Protein 8HTS (pdb70)

Sequence (150 aa):
YDNREIVMKYIHYKLSQRGYEWDAGDDVEENESEVVHLTLRQAGDDFSRRYRRDFAEMSSQLHLTPFTARGRFATVVEELFRDGVNWGRIVAFFEFGGVMCVESVNREMSPLVDNIALWMTEYLNRRHLHTWIQDNGGWDAFVELYGPSMMR

Foldseek 3Di:
DQLLLLLLCLLQVLQVVVVDHDVVSVVSVVPVVCLLSVLLNVLLVVLCVVCVVVLVVVLVVLPDDPVCNVVSLVVVLCVLQVVHDDVNSVSVNSNVLNSSCNSCVVVVNNVCNVVSSVVSSVCCVPGPVVVQVVCPHSVVVCVVRNDDDD

Secondary structure (DSSP, 8-state):
--HHHHHHHHHHHHHHTTT---HHHHHHHT--HHHHHHHHHHHHHHHHHHTHHHHHHHHHH----TTTHHHHHHHHHHHHTTT---HHHHHHHHHHHHHHHHHHHHTT-TTHHHHHHHHHHHHIIIIIHHHHHHTTHHHHHHHHHSSS--

Structure (mmCIF, N/CA/C/O backbone):
data_8HTS
#
_entry.id   8HTS
#
_cell.length_a   46.304
_cell.length_b   55.151
_cell.length_c   61.488
_cell.angle_alpha   90.00
_cell.angle_beta   90.00
_cell.angle_gamma   90.00
#
_symmetry.space_group_name_H-M   'P 21 21 21'
#
loop_
_entity.id
_entity.type
_entity.pdbx_description
1 polymer 'Apoptosis regulator Bcl-2'
2 non-polymer 4-[2-[(2~{S})-2-(2-cyclopropylphenyl)pyrrolidin-1-yl]-7-azaspiro[3.5]nonan-7-yl]-~{N}-[3-nitro-4-(oxan-4-ylmethylamino)phenyl]sulfonyl-2-(1~{H}-pyrrolo[2,3-b]pyridin-5-yloxy)benzamide
3 water water
#
loop_
_atom_site.group_PDB
_atom_site.id
_atom_site.type_symbol
_atom_site.label_atom_id
_atom_site.label_alt_id
_atom_site.label_comp_id
_atom_site.label_asym_id
_atom_site.label_entity_id
_atom_site.label_seq_id
_atom_site.pdbx_PDB_ins_code
_atom_site.Cartn_x
_atom_site.Cartn_y
_atom_site.Cartn_z
_atom_site.occupancy
_atom_site.B_iso_or_equiv
_atom_site.auth_seq_id
_atom_site.auth_comp_id
_atom_site.auth_asym_id
_atom_site.auth_atom_id
_atom_site.pdbx_PDB_model_num
ATOM 1 N N . TYR A 1 14 ? 3.684 13.653 29.497 1.00 39.70 9 TYR A N 1
ATOM 2 C CA . TYR A 1 14 ? 4.718 12.946 28.750 1.00 39.58 9 TYR A CA 1
ATOM 3 C C . TYR A 1 14 ? 5.805 13.908 28.295 1.00 38.74 9 TYR A C 1
ATOM 4 O O . TYR A 1 14 ? 5.536 15.084 28.040 1.00 39.35 9 TYR A O 1
ATOM 13 N N . ASP A 1 15 ? 7.034 13.405 28.198 1.00 36.92 10 ASP A N 1
ATOM 14 C CA . ASP A 1 15 ? 8.173 14.212 27.789 1.00 34.96 10 ASP A CA 1
ATOM 15 C C . ASP A 1 15 ? 8.423 13.965 26.309 1.00 29.49 10 ASP A C 1
ATOM 16 O O . ASP A 1 15 ? 8.717 12.838 25.893 1.00 26.55 10 ASP A O 1
ATOM 21 N N . ASN A 1 16 ? 8.332 15.039 25.538 1.00 28.51 11 ASN A N 1
ATOM 22 C CA . ASN A 1 16 ? 8.407 14.993 24.091 1.00 28.38 11 ASN A CA 1
ATOM 23 C C . ASN A 1 16 ? 9.825 14.636 23.637 1.00 22.23 11 ASN A C 1
ATOM 24 O O . ASN A 1 16 ? 10.004 13.888 22.664 1.00 18.61 11 ASN A O 1
ATOM 29 N N . ARG A 1 17 ? 10.838 15.102 24.372 1.00 21.80 12 ARG A N 1
ATOM 30 C CA . ARG A 1 17 ? 12.210 14.678 24.105 1.00 21.24 12 ARG A CA 1
ATOM 31 C C . ARG A 1 17 ? 12.364 13.170 24.275 1.00 18.60 12 ARG A C 1
ATOM 32 O O . ARG A 1 17 ? 13.017 12.506 23.461 1.00 17.11 12 ARG A O 1
ATOM 40 N N . GLU A 1 18 ? 11.778 12.614 25.333 1.00 17.24 13 GLU A N 1
ATOM 41 C CA . GLU A 1 18 ? 11.838 11.169 25.525 1.00 17.93 13 GLU A CA 1
ATOM 42 C C . GLU A 1 18 ? 11.147 10.431 24.384 1.00 15.44 13 GLU A C 1
ATOM 43 O O . GLU A 1 18 ? 11.636 9.396 23.917 1.00 15.11 13 GLU A O 1
ATOM 49 N N . ILE A 1 19 ? 10.012 10.952 23.912 1.00 13.83 14 ILE A N 1
ATOM 50 C CA . ILE A 1 19 ? 9.329 10.304 22.797 1.00 12.98 14 ILE A CA 1
ATOM 51 C C . ILE A 1 19 ? 10.227 10.281 21.564 1.00 12.14 14 ILE A C 1
ATOM 52 O O . ILE A 1 19 ? 10.378 9.248 20.899 1.00 12.90 14 ILE A O 1
ATOM 57 N N . VAL A 1 20 ? 10.874 11.414 21.266 1.00 12.84 15 VAL A N 1
ATOM 58 C CA . VAL A 1 20 ? 11.773 11.484 20.113 1.00 11.80 15 VAL A CA 1
ATOM 59 C C . VAL A 1 20 ? 12.937 10.512 20.271 1.00 11.98 15 VAL A C 1
ATOM 60 O O . VAL A 1 20 ? 13.265 9.757 19.348 1.00 12.83 15 VAL A O 1
ATOM 64 N N . MET A 1 21 ? 13.618 10.568 21.421 1.00 14.19 16 MET A N 1
ATOM 65 C CA . MET A 1 21 ? 14.789 9.725 21.658 1.00 16.35 16 MET A CA 1
ATOM 66 C C . MET A 1 21 ? 14.443 8.251 21.532 1.00 16.17 16 MET A C 1
ATOM 67 O O . MET A 1 21 ? 15.158 7.486 20.872 1.00 17.60 16 MET A O 1
ATOM 72 N N . LYS A 1 22 ? 13.353 7.826 22.171 1.00 15.82 17 LYS A N 1
ATOM 73 C CA . LYS A 1 22 ? 13.015 6.413 22.132 1.00 17.94 17 LYS A CA 1
ATOM 74 C C . LYS A 1 22 ? 12.622 5.988 20.728 1.00 17.06 17 LYS A C 1
ATOM 75 O O . LYS A 1 22 ? 12.979 4.894 20.277 1.00 20.28 17 LYS A O 1
ATOM 81 N N . TYR A 1 23 ? 11.914 6.850 20.003 1.00 14.54 18 TYR A N 1
ATOM 82 C CA . TYR A 1 23 ? 11.535 6.505 18.645 1.00 14.58 18 TYR A CA 1
ATOM 83 C C . TYR A 1 23 ? 12.775 6.317 17.765 1.00 15.95 18 TYR A C 1
ATOM 84 O O . TYR A 1 23 ? 12.917 5.299 17.068 1.00 18.60 18 TYR A O 1
ATOM 93 N N . ILE A 1 24 ? 13.693 7.290 17.793 1.00 14.13 19 ILE A N 1
ATOM 94 C CA . ILE A 1 24 ? 14.895 7.205 16.963 1.00 15.04 19 ILE A CA 1
ATOM 95 C C . ILE A 1 24 ? 15.729 5.996 17.358 1.00 17.67 19 ILE A C 1
ATOM 96 O O . ILE A 1 24 ? 16.240 5.261 16.499 1.00 20.02 19 ILE A O 1
ATOM 101 N N . HIS A 1 25 ? 15.907 5.792 18.664 1.00 19.00 20 HIS A N 1
ATOM 102 C CA . HIS A 1 25 ? 16.759 4.708 19.123 1.00 22.82 20 HIS A CA 1
ATOM 103 C C . HIS A 1 25 ? 16.219 3.366 18.685 1.00 24.09 20 HIS A C 1
ATOM 104 O O . HIS A 1 25 ? 16.987 2.489 18.267 1.00 25.83 20 HIS A O 1
ATOM 111 N N . TYR A 1 26 ? 14.903 3.181 18.760 1.00 23.95 21 TYR A N 1
ATOM 112 C CA . TYR A 1 26 ? 14.361 1.898 18.349 1.00 27.10 21 TYR A CA 1
ATOM 113 C C . TYR A 1 26 ? 14.552 1.717 16.849 1.00 27.50 21 TYR A C 1
ATOM 114 O O . TYR A 1 26 ? 14.931 0.629 16.383 1.00 30.43 21 TYR A O 1
ATOM 123 N N . LYS A 1 27 ? 14.334 2.793 16.085 1.00 25.16 22 LYS A N 1
ATOM 124 C CA . LYS A 1 27 ? 14.423 2.717 14.631 1.00 28.25 22 LYS A CA 1
ATOM 125 C C . LYS A 1 27 ? 15.846 2.366 14.188 1.00 26.65 22 LYS A C 1
ATOM 126 O O . LYS A 1 27 ? 16.047 1.559 13.267 1.00 28.68 22 LYS A O 1
ATOM 132 N N . LEU A 1 28 ? 16.844 2.938 14.862 1.00 22.28 23 LEU A N 1
ATOM 133 C CA . LEU A 1 28 ? 18.241 2.660 14.551 1.00 21.98 23 LEU A CA 1
ATOM 134 C C . LEU A 1 28 ? 18.639 1.266 15.026 1.00 25.63 23 LEU A C 1
ATOM 135 O O . LEU A 1 28 ? 19.314 0.524 14.300 1.00 26.64 23 LEU A O 1
ATOM 140 N N . SER A 1 29 ? 18.247 0.895 16.257 1.00 27.33 24 SER A N 1
ATOM 141 C CA . SER A 1 29 ? 18.614 -0.410 16.798 1.00 33.40 24 SER A CA 1
ATOM 142 C C . SER A 1 29 ? 18.071 -1.531 15.936 1.00 36.22 24 SER A C 1
ATOM 143 O O . SER A 1 29 ? 18.718 -2.581 15.801 1.00 37.64 24 SER A O 1
ATOM 146 N N . GLN A 1 30 ? 16.900 -1.332 15.330 1.00 36.83 25 GLN A N 1
ATOM 147 C CA . GLN A 1 30 ? 16.382 -2.380 14.458 1.00 44.71 25 GLN A CA 1
ATOM 148 C C . GLN A 1 30 ? 17.179 -2.517 13.166 1.00 46.42 25 GLN A C 1
ATOM 149 O O . GLN A 1 30 ? 16.939 -3.463 12.408 1.00 47.18 25 GLN A O 1
ATOM 155 N N . ARG A 1 31 ? 18.112 -1.602 12.897 1.00 47.84 26 ARG A N 1
ATOM 156 C CA . ARG A 1 31 ? 19.062 -1.742 11.802 1.00 49.23 26 ARG A CA 1
ATOM 157 C C . ARG A 1 31 ? 20.456 -2.129 12.275 1.00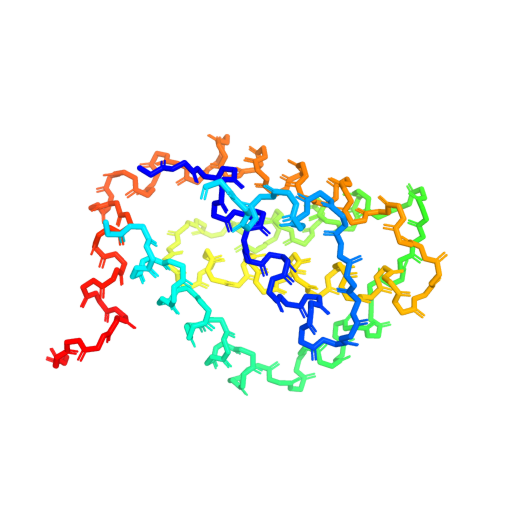 46.92 26 ARG A C 1
ATOM 158 O O . ARG A 1 31 ? 21.389 -2.147 11.467 1.00 46.83 26 ARG A O 1
ATOM 166 N N . GLY A 1 32 ? 20.621 -2.430 13.558 1.00 44.80 27 GLY A N 1
ATOM 167 C CA . GLY A 1 32 ? 21.920 -2.793 14.077 1.00 42.98 27 GLY A CA 1
ATOM 168 C C . GLY A 1 32 ? 22.815 -1.633 14.446 1.00 40.73 27 GLY A C 1
ATOM 169 O O . GLY A 1 32 ? 24.012 -1.850 14.676 1.00 41.35 27 GLY A O 1
ATOM 170 N N . TYR A 1 33 ? 22.289 -0.409 14.500 1.00 37.58 28 TYR A N 1
ATOM 171 C CA . TYR A 1 33 ? 23.062 0.744 14.944 1.00 34.84 28 TYR A CA 1
ATOM 172 C C . TYR A 1 33 ? 22.687 1.093 16.375 1.00 33.95 28 TYR A C 1
ATOM 173 O O . TYR A 1 33 ? 21.529 1.429 16.657 1.00 32.59 28 TYR A O 1
ATOM 182 N N . GLU A 1 34 ? 23.673 1.028 17.262 1.00 35.94 29 GLU A N 1
ATOM 183 C CA . GLU A 1 34 ? 23.503 1.374 18.666 1.00 38.25 29 GLU A CA 1
ATOM 184 C C . GLU A 1 34 ? 23.851 2.847 18.817 1.00 36.88 29 GLU A C 1
ATOM 185 O O . GLU A 1 34 ? 25.008 3.244 18.652 1.00 37.37 29 GLU A O 1
ATOM 191 N N . TRP A 1 35 ? 22.850 3.652 19.119 1.00 34.61 30 TRP A N 1
ATOM 192 C CA . TRP A 1 35 ? 23.007 5.085 19.306 1.00 33.26 30 TRP A CA 1
ATOM 193 C C . TRP A 1 35 ? 23.190 5.332 20.800 1.00 38.04 30 TRP A C 1
ATOM 194 O O . TRP A 1 35 ? 22.262 5.121 21.586 1.00 37.42 30 TRP A O 1
ATOM 205 N N . ASP A 1 36 ? 24.387 5.787 21.184 1.00 43.82 31 ASP A N 1
ATOM 206 C CA . ASP A 1 36 ? 24.759 5.817 22.597 1.00 50.77 31 ASP A CA 1
ATOM 207 C C . ASP A 1 36 ? 23.848 6.731 23.411 1.00 54.66 31 ASP A C 1
ATOM 208 O O . ASP A 1 36 ? 23.468 6.393 24.541 1.00 58.30 31 ASP A O 1
ATOM 213 N N . ALA A 1 37 ? 23.494 7.896 22.861 1.00 55.08 32 ALA A N 1
ATOM 214 C CA . ALA A 1 37 ? 22.535 8.768 23.535 1.00 56.36 32 ALA A CA 1
ATOM 215 C C . ALA A 1 37 ? 21.225 8.031 23.788 1.00 58.43 32 ALA A C 1
ATOM 216 O O . ALA A 1 37 ? 20.673 8.060 24.898 1.00 60.11 32 ALA A O 1
ATOM 218 N N . GLY A 1 38 ? 20.728 7.331 22.770 1.00 59.25 33 GLY A N 1
ATOM 219 C CA . GLY A 1 38 ? 19.554 6.505 22.965 1.00 60.16 33 GLY A CA 1
ATOM 220 C C . GLY A 1 38 ? 19.786 5.349 23.918 1.00 61.02 33 GLY A C 1
ATOM 221 O O . GLY A 1 38 ? 18.869 4.953 24.641 1.00 60.14 33 GLY A O 1
ATOM 222 N N . ASP A 1 39 ? 20.995 4.775 23.920 1.00 62.56 34 ASP A N 1
ATOM 223 C CA . ASP A 1 39 ? 21.296 3.712 24.877 1.00 64.19 34 ASP A CA 1
ATOM 224 C C . ASP A 1 39 ? 21.143 4.196 26.312 1.00 63.60 34 ASP A C 1
ATOM 225 O O . ASP A 1 39 ? 20.599 3.479 27.160 1.00 64.15 34 ASP A O 1
ATOM 230 N N . ASP A 1 40 ? 21.613 5.410 26.609 1.00 62.17 35 ASP A N 1
ATOM 231 C CA . ASP A 1 40 ? 21.407 5.930 27.957 1.00 64.39 35 ASP A CA 1
ATOM 232 C C . ASP A 1 40 ? 19.968 6.373 28.207 1.00 63.32 35 ASP A C 1
ATOM 233 O O . ASP A 1 40 ? 19.533 6.386 29.364 1.00 63.71 35 ASP A O 1
ATOM 238 N N . VAL A 1 41 ? 19.222 6.726 27.156 1.00 61.56 36 VAL A N 1
ATOM 239 C CA . VAL A 1 41 ? 17.795 7.002 27.337 1.00 61.50 36 VAL A CA 1
ATOM 240 C C . VAL A 1 41 ? 17.034 5.730 27.709 1.00 60.81 36 VAL A C 1
ATOM 241 O O . VAL A 1 41 ? 16.173 5.743 28.599 1.00 61.03 36 VAL A O 1
ATOM 245 N N . GLU A 1 42 ? 17.338 4.612 27.039 1.00 59.67 37 GLU A N 1
ATOM 246 C CA . GLU A 1 42 ? 16.667 3.344 27.318 1.00 58.17 37 GLU A CA 1
ATOM 247 C C . GLU A 1 42 ? 16.914 2.845 28.734 1.00 57.09 37 GLU A C 1
ATOM 248 O O . GLU A 1 42 ? 16.180 1.971 29.208 1.00 56.05 37 GLU A O 1
ATOM 254 N N . GLU A 1 43 ? 17.932 3.369 29.410 1.00 57.17 38 GLU A N 1
ATOM 255 C CA . GLU A 1 43 ? 18.335 2.891 30.724 1.00 57.59 38 GLU A CA 1
ATOM 256 C C . GLU A 1 43 ? 17.654 3.635 31.867 1.00 56.54 38 GLU A C 1
ATOM 257 O O . GLU A 1 43 ? 17.763 3.205 33.021 1.00 54.79 38 GLU A O 1
ATOM 263 N N . ASN A 1 44 ? 16.946 4.721 31.577 1.00 57.19 39 ASN A N 1
ATOM 264 C CA . ASN A 1 44 ? 16.348 5.543 32.622 1.00 58.10 39 ASN A CA 1
ATOM 265 C C . ASN A 1 44 ? 14.935 5.081 32.970 1.00 58.14 39 ASN A C 1
ATOM 266 O O . ASN A 1 44 ? 14.538 3.961 32.647 1.00 57.78 39 ASN A O 1
ATOM 271 N N . GLU A 1 53 ? 2.417 5.028 32.006 1.00 59.73 89 GLU A N 1
ATOM 272 C CA . GLU A 1 53 ? 1.905 4.542 30.727 1.00 58.67 89 GLU A CA 1
ATOM 273 C C . GLU A 1 53 ? 2.639 5.129 29.532 1.00 53.50 89 GLU A C 1
ATOM 274 O O . GLU A 1 53 ? 2.122 5.109 28.415 1.00 53.89 89 GLU A O 1
ATOM 280 N N . SER A 1 54 ? 3.843 5.662 29.760 1.00 47.36 90 SER A N 1
ATOM 281 C CA . SER A 1 54 ? 4.618 6.165 28.634 1.00 40.55 90 SER A CA 1
ATOM 282 C C . SER A 1 54 ? 4.946 5.048 27.653 1.00 31.00 90 SER A C 1
ATOM 283 O O . SER A 1 54 ? 4.998 5.282 26.437 1.00 22.84 90 SER A O 1
ATOM 286 N N . GLU A 1 55 ? 5.122 3.820 28.149 1.00 29.23 91 GLU A N 1
ATOM 287 C CA . GLU A 1 55 ? 5.461 2.728 27.245 1.00 27.85 91 GLU A CA 1
ATOM 288 C C . GLU A 1 55 ? 4.358 2.489 26.221 1.00 21.87 91 GLU A C 1
ATOM 289 O O . GLU A 1 55 ? 4.645 2.188 25.060 1.00 18.46 91 GLU A O 1
ATOM 295 N N . VAL A 1 56 ? 3.094 2.635 26.619 1.00 19.08 92 VAL A N 1
ATOM 296 C CA . VAL A 1 56 ? 2.007 2.480 25.656 1.00 18.32 92 VAL A CA 1
ATOM 297 C C . VAL A 1 56 ? 2.072 3.558 24.575 1.00 15.20 92 VAL A C 1
ATOM 298 O O . VAL A 1 56 ? 1.792 3.292 23.402 1.00 14.74 92 VAL A O 1
ATOM 302 N N . VAL A 1 57 ? 2.469 4.781 24.937 1.00 14.59 93 VAL A N 1
ATOM 303 C CA . VAL A 1 57 ? 2.609 5.829 23.930 1.00 13.44 93 VAL A CA 1
ATOM 304 C C . VAL A 1 57 ? 3.724 5.478 22.950 1.00 12.59 93 VAL A C 1
ATOM 305 O O . VAL A 1 57 ? 3.546 5.564 21.725 1.00 12.14 93 VAL A O 1
ATOM 309 N N . HIS A 1 58 ? 4.893 5.076 23.470 1.00 13.80 94 HIS A N 1
ATOM 310 C CA . HIS A 1 58 ? 6.005 4.747 22.578 1.00 12.37 94 HIS A CA 1
ATOM 311 C C . HIS A 1 58 ? 5.632 3.592 21.657 1.00 12.22 94 HIS A C 1
ATOM 312 O O . HIS A 1 58 ? 5.908 3.624 20.451 1.00 11.69 94 HIS A O 1
ATOM 319 N N . LEU A 1 59 ? 4.997 2.560 22.216 1.00 12.95 95 LEU A N 1
ATOM 320 C CA . LEU A 1 59 ? 4.611 1.405 21.418 1.00 12.15 95 LEU A CA 1
ATOM 321 C C . LEU A 1 59 ? 3.606 1.804 20.343 1.00 11.23 95 LEU A C 1
ATOM 322 O O . LEU A 1 59 ? 3.734 1.407 19.178 1.00 11.40 95 LEU A O 1
ATOM 327 N N . THR A 1 60 ? 2.585 2.583 20.718 1.00 12.06 96 THR A N 1
ATOM 328 C CA . THR A 1 60 ? 1.562 2.943 19.747 1.00 11.66 96 THR A CA 1
ATOM 329 C C . THR A 1 60 ? 2.165 3.772 18.631 1.00 10.33 96 THR A C 1
ATOM 330 O O . THR A 1 60 ? 1.817 3.596 17.464 1.00 10.48 96 THR A O 1
ATOM 334 N N . LEU A 1 61 ? 3.071 4.690 18.969 1.00 11.19 97 LEU A N 1
ATOM 335 C CA . LEU A 1 61 ? 3.697 5.496 17.931 1.00 11.52 97 LEU A CA 1
ATOM 336 C C . LEU A 1 61 ? 4.516 4.624 16.986 1.00 11.57 97 LEU A C 1
ATOM 337 O O . LEU A 1 61 ? 4.500 4.832 15.769 1.00 12.26 97 LEU A O 1
ATOM 342 N N . ARG A 1 62 ? 5.248 3.645 17.527 1.00 11.93 98 ARG A N 1
ATOM 343 C CA . ARG A 1 62 ? 5.984 2.715 16.673 1.00 13.64 98 ARG A CA 1
ATOM 344 C C . ARG A 1 62 ? 5.049 1.959 15.732 1.00 11.55 98 ARG A C 1
ATOM 345 O O . ARG A 1 62 ? 5.336 1.802 14.537 1.00 11.92 98 ARG A O 1
ATOM 353 N N . GLN A 1 63 ? 3.935 1.456 16.267 1.00 10.81 99 GLN A N 1
ATOM 354 C CA . GLN A 1 63 ? 2.994 0.704 15.441 1.00 10.53 99 GLN A CA 1
ATOM 355 C C . GLN A 1 63 ? 2.393 1.587 14.359 1.00 10.11 99 GLN A C 1
ATOM 356 O O . GLN A 1 63 ? 2.280 1.187 13.194 1.00 11.41 99 GLN A O 1
ATOM 362 N N . ALA A 1 64 ? 1.995 2.800 14.734 1.00 10.32 100 ALA A N 1
ATOM 363 C CA . ALA A 1 64 ? 1.425 3.719 13.763 1.00 11.33 100 ALA A CA 1
ATOM 364 C C . ALA A 1 64 ? 2.438 4.070 12.689 1.00 10.53 100 ALA A C 1
ATOM 365 O O . ALA A 1 64 ? 2.094 4.125 11.503 1.00 10.89 100 ALA A O 1
ATOM 367 N N . GLY A 1 65 ? 3.693 4.301 13.082 1.00 10.75 101 GLY A N 1
ATOM 368 C CA . GLY A 1 65 ? 4.725 4.617 12.110 1.00 11.02 101 GLY A CA 1
ATOM 369 C C . GLY A 1 65 ? 5.004 3.475 11.154 1.00 10.46 101 GLY A C 1
ATOM 370 O O . GLY A 1 65 ? 5.224 3.695 9.964 1.00 10.47 101 GLY A O 1
ATOM 371 N N . ASP A 1 66 ? 5.011 2.236 11.663 1.00 10.86 102 ASP A N 1
ATOM 372 C CA . ASP A 1 66 ? 5.176 1.078 10.786 1.00 12.13 102 ASP A CA 1
ATOM 373 C C . ASP A 1 66 ? 4.007 0.962 9.813 1.00 11.23 102 ASP A C 1
ATOM 374 O O . ASP A 1 66 ? 4.197 0.644 8.630 1.00 11.67 102 ASP A O 1
ATOM 379 N N . ASP A 1 67 ? 2.793 1.263 10.280 1.00 11.25 103 ASP A N 1
ATOM 380 C CA . ASP A 1 67 ? 1.641 1.226 9.387 1.00 12.43 103 ASP A CA 1
ATOM 381 C C . ASP A 1 67 ? 1.741 2.311 8.314 1.00 11.70 103 ASP A C 1
ATOM 382 O O . ASP A 1 67 ? 1.457 2.065 7.133 1.00 11.97 103 ASP A O 1
ATOM 387 N N . PHE A 1 68 ? 2.149 3.517 8.710 1.00 10.50 104 PHE A N 1
ATOM 388 C CA . PHE A 1 68 ? 2.350 4.595 7.753 1.00 10.70 104 PHE A CA 1
ATOM 389 C C . PHE A 1 68 ? 3.394 4.216 6.709 1.00 10.58 104 PHE A C 1
ATOM 390 O O . PHE A 1 68 ? 3.202 4.432 5.506 1.00 10.91 104 PHE A O 1
ATOM 398 N N . SER A 1 69 ? 4.524 3.666 7.154 1.00 10.63 105 SER A N 1
ATOM 399 C CA . SER A 1 69 ? 5.577 3.337 6.206 1.00 11.42 105 SER A CA 1
ATOM 400 C C . SER A 1 69 ? 5.150 2.226 5.260 1.00 11.81 105 SER A C 1
ATOM 401 O O . SER A 1 69 ? 5.560 2.227 4.098 1.00 12.75 105 SER A O 1
ATOM 406 N N . ARG A 1 70 ? 4.321 1.284 5.725 1.00 11.34 106 ARG A N 1
ATOM 407 C CA . ARG A 1 70 ? 3.754 0.293 4.811 1.00 11.97 106 ARG A CA 1
ATOM 408 C C . ARG A 1 70 ? 2.838 0.949 3.782 1.00 12.67 106 ARG A C 1
ATOM 409 O O . ARG A 1 70 ? 2.926 0.656 2.585 1.00 13.41 106 ARG A O 1
ATOM 417 N N . ARG A 1 71 ? 1.938 1.833 4.234 1.00 12.48 107 ARG A N 1
ATOM 418 C CA . ARG A 1 71 ? 1.020 2.497 3.309 1.00 13.86 107 ARG A CA 1
ATOM 419 C C . ARG A 1 71 ? 1.766 3.318 2.262 1.00 14.56 107 ARG A C 1
ATOM 420 O O . ARG A 1 71 ? 1.321 3.422 1.111 1.00 17.87 107 ARG A O 1
ATOM 428 N N . TYR A 1 72 ? 2.892 3.915 2.642 1.00 11.27 108 TYR A N 1
ATOM 429 C CA . TYR A 1 72 ? 3.665 4.804 1.784 1.00 10.92 108 TYR A CA 1
ATOM 430 C C . TYR A 1 72 ? 5.013 4.197 1.421 1.00 11.66 108 TYR A C 1
ATOM 431 O O . TYR A 1 72 ? 5.978 4.921 1.195 1.00 11.88 108 TYR A O 1
ATOM 440 N N . ARG A 1 73 ? 5.081 2.866 1.304 1.00 12.24 109 ARG A N 1
ATOM 441 C CA . ARG A 1 73 ? 6.382 2.212 1.152 1.00 12.77 109 ARG A CA 1
ATOM 442 C C . ARG A 1 73 ? 7.144 2.711 -0.077 1.00 13.17 109 ARG A C 1
ATOM 443 O O . ARG A 1 73 ? 8.340 3.030 -0.000 1.00 14.06 109 ARG A O 1
ATOM 451 N N . ARG A 1 74 ? 6.479 2.765 -1.231 1.00 12.88 110 ARG A N 1
ATOM 452 C CA . ARG A 1 74 ? 7.183 3.159 -2.448 1.00 13.46 110 ARG A CA 1
ATOM 453 C C . ARG A 1 74 ? 7.593 4.632 -2.406 1.00 12.02 110 ARG A C 1
ATOM 454 O O . ARG A 1 74 ? 8.695 5.002 -2.848 1.00 13.19 110 ARG A O 1
ATOM 462 N N . ASP A 1 75 ? 6.724 5.489 -1.869 1.00 11.01 111 ASP A N 1
ATOM 463 C CA . ASP A 1 75 ? 7.077 6.901 -1.740 1.00 11.55 111 ASP A CA 1
ATOM 464 C C . ASP A 1 75 ? 8.260 7.079 -0.792 1.00 11.46 111 ASP A C 1
ATOM 465 O O . ASP A 1 75 ? 9.126 7.939 -1.014 1.00 13.55 111 ASP A O 1
ATOM 470 N N . PHE A 1 76 ? 8.326 6.262 0.264 1.00 11.92 112 PHE A N 1
ATOM 471 C CA . PHE A 1 76 ? 9.461 6.341 1.184 1.00 14.12 112 PHE A CA 1
ATOM 472 C C . PHE A 1 76 ? 10.754 5.896 0.517 1.00 16.52 112 PHE A C 1
ATOM 473 O O . PHE A 1 76 ? 11.821 6.478 0.760 1.00 18.41 112 PHE A O 1
ATOM 481 N N . ALA A 1 77 ? 10.702 4.844 -0.299 1.00 16.34 113 ALA A N 1
ATOM 482 C CA . ALA A 1 77 ? 11.916 4.449 -1.009 1.00 17.80 113 ALA A CA 1
ATOM 483 C C . ALA A 1 77 ? 12.408 5.579 -1.914 1.00 18.80 113 ALA A C 1
ATOM 484 O O . ALA A 1 77 ? 13.616 5.904 -1.952 1.00 22.67 113 ALA A O 1
ATOM 486 N N . GLU A 1 78 ? 11.478 6.229 -2.617 1.00 16.44 114 GLU A N 1
ATOM 487 C CA . GLU A 1 78 ? 11.879 7.363 -3.448 1.00 17.79 114 GLU A CA 1
ATOM 488 C C . GLU A 1 78 ? 12.458 8.498 -2.602 1.00 19.99 114 GLU A C 1
ATOM 489 O O . GLU A 1 78 ? 13.479 9.103 -2.964 1.00 22.09 114 GLU A O 1
ATOM 495 N N . MET A 1 79 ? 11.838 8.788 -1.454 1.00 18.64 115 MET A N 1
ATOM 496 C CA . MET A 1 79 ? 12.341 9.861 -0.601 1.00 21.31 115 MET A CA 1
ATOM 497 C C . MET A 1 79 ? 13.765 9.580 -0.146 1.00 22.58 115 MET A C 1
ATOM 498 O O . MET A 1 79 ? 14.608 10.485 -0.115 1.00 23.19 115 MET A O 1
ATOM 503 N N . SER A 1 80 ? 14.044 8.336 0.242 1.00 23.83 116 SER A N 1
ATOM 504 C CA . SER A 1 80 ? 15.407 7.981 0.611 1.00 28.58 116 SER A CA 1
ATOM 505 C C . SER A 1 80 ? 16.372 8.286 -0.525 1.00 28.69 116 SER A C 1
ATOM 506 O O . SER A 1 80 ? 17.515 8.699 -0.282 1.00 30.34 116 SER A O 1
ATOM 509 N N . SER A 1 81 ? 15.923 8.123 -1.771 1.00 28.25 117 SER A N 1
ATOM 510 C CA . SER A 1 81 ? 16.774 8.543 -2.888 1.00 30.13 117 SER A CA 1
ATOM 511 C C . SER A 1 81 ? 16.826 10.066 -3.092 1.00 27.96 117 SER A C 1
ATOM 512 O O . SER A 1 81 ? 17.748 10.558 -3.758 1.00 32.02 117 SER A O 1
ATOM 516 N N . GLN A 1 82 ? 15.862 10.817 -2.554 1.00 26.28 118 GLN A N 1
ATOM 517 C CA . GLN A 1 82 ? 15.746 12.255 -2.792 1.00 27.45 118 GLN A CA 1
ATOM 518 C C . GLN A 1 82 ? 16.277 13.122 -1.656 1.00 23.69 118 GLN A C 1
ATOM 519 O O . GLN A 1 82 ? 16.266 14.352 -1.784 1.00 23.95 118 GLN A O 1
ATOM 525 N N . LEU A 1 83 ? 16.714 12.527 -0.544 1.00 19.46 119 LEU A N 1
ATOM 526 C CA . LEU A 1 83 ? 17.119 13.336 0.600 1.00 17.97 119 LEU A CA 1
ATOM 527 C C . LEU A 1 83 ? 18.385 14.118 0.308 1.00 15.41 119 LEU A C 1
ATOM 528 O O . LEU A 1 83 ? 18.542 15.241 0.807 1.00 17.02 119 LEU A O 1
ATOM 533 N N . HIS A 1 84 ? 19.299 13.539 -0.467 1.00 13.57 120 HIS A N 1
ATOM 534 C CA . HIS A 1 84 ? 20.542 14.204 -0.845 1.00 14.29 120 HIS A CA 1
ATOM 535 C C . HIS A 1 84 ? 21.290 14.700 0.386 1.00 13.93 120 HIS A C 1
ATOM 536 O O . HIS A 1 84 ? 21.773 15.827 0.444 1.00 13.86 120 HIS A O 1
ATOM 543 N N . LEU A 1 85 ? 21.378 13.842 1.388 1.00 13.81 121 LEU A N 1
ATOM 544 C CA . LEU A 1 85 ? 21.886 14.255 2.684 1.00 13.85 121 LEU A CA 1
ATOM 545 C C . LEU A 1 85 ? 23.349 14.657 2.608 1.00 12.11 121 LEU A C 1
ATOM 546 O O . LEU A 1 85 ? 24.180 13.934 2.041 1.00 12.70 121 LEU A O 1
ATOM 554 N N . THR A 1 86 ? 23.674 15.804 3.197 1.00 11.47 122 THR A N 1
ATOM 555 C CA . THR A 1 86 ? 25.054 16.189 3.453 1.00 10.43 122 THR A CA 1
ATOM 556 C C . THR A 1 86 ? 25.111 16.845 4.821 1.00 10.22 122 THR A C 1
ATOM 557 O O . THR A 1 86 ? 24.089 17.309 5.336 1.00 11.47 122 THR A O 1
ATOM 561 N N . PRO A 1 87 ? 26.299 16.922 5.430 1.00 11.70 123 PRO A N 1
ATOM 562 C CA . PRO A 1 87 ? 26.377 17.565 6.755 1.00 11.98 123 PRO A CA 1
ATOM 563 C C . PRO A 1 87 ? 25.873 18.993 6.772 1.00 11.60 123 PRO A C 1
ATOM 564 O O . PRO A 1 87 ? 25.199 19.389 7.727 1.00 13.47 123 PRO A O 1
ATOM 568 N N . PHE A 1 88 ? 26.168 19.779 5.740 1.00 11.00 124 PHE A N 1
ATOM 569 C CA . PHE A 1 88 ? 25.799 21.185 5.765 1.00 11.95 124 PHE A CA 1
ATOM 570 C C . PHE A 1 88 ? 24.420 21.480 5.189 1.00 11.79 124 PHE A C 1
ATOM 571 O O . PHE A 1 88 ? 23.930 22.600 5.376 1.00 15.03 124 PHE A O 1
ATOM 579 N N . THR A 1 89 ? 23.755 20.524 4.538 1.00 11.07 125 THR A N 1
ATOM 580 C CA . THR A 1 89 ? 22.413 20.778 4.025 1.00 10.95 125 THR A CA 1
ATOM 581 C C . THR A 1 89 ? 21.326 19.984 4.734 1.00 10.86 125 THR A C 1
ATOM 582 O O . THR A 1 89 ? 20.148 20.191 4.445 1.00 11.35 125 THR A O 1
ATOM 586 N N . ALA A 1 90 ? 21.685 19.087 5.654 1.00 11.23 126 ALA A N 1
ATOM 587 C CA . ALA A 1 90 ? 20.696 18.241 6.316 1.00 11.94 126 ALA A CA 1
ATOM 588 C C . ALA A 1 90 ? 19.653 19.070 7.049 1.00 11.20 126 ALA A C 1
ATOM 589 O O . ALA A 1 90 ? 18.459 18.742 7.020 1.00 11.23 126 ALA A O 1
ATOM 591 N N . ARG A 1 91 ? 20.085 20.136 7.730 1.00 11.79 127 ARG A N 1
ATOM 592 C CA . ARG A 1 91 ? 19.134 20.958 8.469 1.00 13.21 127 ARG A CA 1
ATOM 593 C C . ARG A 1 91 ? 18.105 21.588 7.534 1.00 12.71 127 ARG A C 1
ATOM 594 O O . ARG A 1 91 ? 16.902 21.601 7.830 1.00 12.42 127 ARG A O 1
ATOM 602 N N . GLY A 1 92 ? 18.559 22.100 6.389 1.00 12.72 128 GLY A N 1
ATOM 603 C CA . GLY A 1 92 ? 17.644 22.672 5.418 1.00 13.50 128 GLY A CA 1
ATOM 604 C C . GLY A 1 92 ? 16.720 21.646 4.796 1.00 12.35 128 GLY A C 1
ATOM 605 O O . GLY A 1 92 ? 15.559 21.947 4.507 1.00 12.80 128 GLY A O 1
ATOM 606 N N . ARG A 1 93 ? 17.200 20.416 4.604 1.00 12.43 129 ARG A N 1
ATOM 607 C CA . ARG A 1 93 ? 16.323 19.363 4.095 1.00 12.53 129 ARG A CA 1
ATOM 608 C C . ARG A 1 93 ? 15.221 19.051 5.096 1.00 10.90 129 ARG A C 1
ATOM 609 O O . ARG A 1 93 ? 14.039 18.945 4.734 1.00 11.63 129 ARG A O 1
ATOM 617 N N . PHE A 1 94 ? 15.598 18.906 6.369 1.00 10.85 130 PHE A N 1
ATOM 618 C CA . PHE A 1 94 ? 14.607 18.713 7.419 1.00 10.36 130 PHE A CA 1
ATOM 619 C C . PHE A 1 94 ? 13.602 19.859 7.427 1.00 10.46 130 PHE A C 1
ATOM 620 O O . PHE A 1 94 ? 12.385 19.636 7.464 1.00 10.91 130 PHE A O 1
ATOM 628 N N . ALA A 1 95 ? 14.101 21.099 7.370 1.00 11.83 131 ALA A N 1
ATOM 629 C CA . ALA A 1 95 ? 13.229 22.273 7.431 1.00 12.52 131 ALA A CA 1
ATOM 630 C C . ALA A 1 95 ? 12.243 22.305 6.275 1.00 11.69 131 ALA A C 1
ATOM 631 O O . ALA A 1 95 ? 11.046 22.581 6.467 1.00 12.31 131 ALA A O 1
ATOM 633 N N . THR A 1 96 ? 12.722 22.010 5.065 1.00 12.41 132 THR A N 1
ATOM 634 C CA . THR A 1 96 ? 11.856 22.050 3.895 1.00 13.40 132 THR A CA 1
ATOM 635 C C . THR A 1 96 ? 10.761 21.000 4.000 1.00 11.56 132 THR A C 1
ATOM 636 O O . THR A 1 96 ? 9.568 21.283 3.780 1.00 11.96 132 THR A O 1
ATOM 640 N N . VAL A 1 97 ? 11.148 19.775 4.356 1.00 11.22 133 VAL A N 1
ATOM 641 C CA . VAL A 1 97 ? 10.166 18.701 4.382 1.00 11.15 133 VAL A CA 1
ATOM 642 C C . VAL A 1 97 ? 9.125 18.949 5.460 1.00 9.92 133 VAL A C 1
ATOM 643 O O . VAL A 1 97 ? 7.921 18.797 5.221 1.00 10.34 133 VAL A O 1
ATOM 647 N N . VAL A 1 98 ? 9.558 19.352 6.658 1.00 10.97 134 VAL A N 1
ATOM 648 C CA . VAL A 1 98 ? 8.599 19.481 7.747 1.00 12.15 134 VAL A CA 1
ATOM 649 C C . VAL A 1 98 ? 7.676 20.675 7.517 1.00 11.07 134 VAL A C 1
ATOM 650 O O . VAL A 1 98 ? 6.473 20.601 7.792 1.00 12.47 134 VAL A O 1
ATOM 656 N N . GLU A 1 99 ? 8.199 21.779 6.968 1.00 11.72 135 GLU A N 1
ATOM 657 C CA . GLU A 1 99 ? 7.334 22.906 6.636 1.00 12.56 135 GLU A CA 1
ATOM 658 C C . GLU A 1 99 ? 6.245 22.493 5.663 1.00 11.74 135 GLU A C 1
ATOM 659 O O . GLU A 1 99 ? 5.074 22.853 5.833 1.00 12.86 135 GLU A O 1
ATOM 665 N N . GLU A 1 100 ? 6.618 21.750 4.618 1.00 11.34 136 GLU A N 1
ATOM 666 C CA . GLU A 1 100 ? 5.618 21.332 3.641 1.00 11.81 136 GLU A CA 1
ATOM 667 C C . GLU A 1 100 ? 4.625 20.338 4.243 1.00 10.75 136 GLU A C 1
ATOM 668 O O . GLU A 1 100 ? 3.420 20.400 3.960 1.00 11.36 136 GLU A O 1
ATOM 674 N N . LEU A 1 101 ? 5.109 19.425 5.088 1.00 9.73 137 LEU A N 1
ATOM 675 C CA . LEU A 1 101 ? 4.243 18.429 5.705 1.00 9.86 137 LEU A CA 1
ATOM 676 C C . LEU A 1 101 ? 3.130 19.099 6.507 1.00 10.09 137 LEU A C 1
ATOM 677 O O . LEU A 1 101 ? 1.987 18.623 6.527 1.00 11.04 137 LEU A O 1
ATOM 682 N N . PHE A 1 102 ? 3.440 20.206 7.183 1.00 10.00 138 PHE A N 1
ATOM 683 C CA . PHE A 1 102 ? 2.474 20.863 8.050 1.00 9.95 138 PHE A CA 1
ATOM 684 C C . PHE A 1 102 ? 1.819 22.084 7.410 1.00 10.79 138 PHE A C 1
ATOM 685 O O . PHE A 1 102 ? 1.147 22.855 8.106 1.00 12.00 138 PHE A O 1
ATOM 693 N N . ARG A 1 103 ? 1.956 22.250 6.096 1.00 12.27 139 ARG A N 1
ATOM 694 C CA . ARG A 1 103 ? 1.411 23.432 5.433 1.00 14.35 139 ARG A CA 1
ATOM 695 C C . ARG A 1 103 ? -0.093 23.563 5.631 1.00 13.63 139 ARG A C 1
ATOM 696 O O . ARG A 1 103 ? -0.608 24.683 5.704 1.00 13.88 139 ARG A O 1
ATOM 704 N N . ASP A 1 104 ? -0.810 22.447 5.710 1.00 13.11 140 ASP A N 1
ATOM 705 C CA . ASP A 1 104 ? -2.260 22.461 5.822 1.00 14.74 140 ASP A CA 1
ATOM 706 C C . ASP A 1 104 ? -2.730 22.299 7.260 1.00 13.97 140 ASP A C 1
ATOM 707 O O . ASP A 1 104 ? -3.935 22.154 7.495 1.00 16.99 140 ASP A O 1
ATOM 712 N N . GLY A 1 105 ? -1.817 22.318 8.218 1.00 12.47 141 GLY A N 1
ATOM 713 C CA . GLY A 1 105 ? -2.143 22.181 9.622 1.00 13.38 141 GLY A CA 1
ATOM 714 C C . GLY A 1 105 ? -1.671 20.845 10.172 1.00 12.32 141 GLY A C 1
ATOM 715 O O . GLY A 1 105 ? -0.988 20.067 9.506 1.00 13.15 141 GLY A O 1
ATOM 716 N N . VAL A 1 106 ? -2.056 20.588 11.416 1.00 13.02 142 VAL A N 1
ATOM 717 C CA . VAL A 1 106 ? -1.596 19.438 12.186 1.00 12.78 142 VAL A CA 1
ATOM 718 C C . VAL A 1 106 ? -2.744 18.450 12.357 1.00 12.63 142 VAL A C 1
ATOM 719 O O . VAL A 1 106 ? -3.893 18.849 12.561 1.00 13.81 142 VAL A O 1
ATOM 723 N N . ASN A 1 107 ? -2.432 17.160 12.285 1.00 11.94 143 ASN A N 1
ATOM 724 C CA . ASN A 1 107 ? -3.330 16.102 12.737 1.00 12.52 143 ASN A CA 1
ATOM 725 C C . ASN A 1 107 ? -2.451 14.923 13.129 1.00 10.98 143 ASN A C 1
ATOM 726 O O . ASN A 1 107 ? -1.232 14.956 12.947 1.00 10.67 143 ASN A O 1
ATOM 731 N N . TRP A 1 108 ? -3.064 13.862 13.666 1.00 10.69 144 TRP A N 1
ATOM 732 C CA . TRP A 1 108 ? -2.256 12.752 14.163 1.00 10.63 144 TRP A CA 1
ATOM 733 C C . TRP A 1 108 ? -1.457 12.101 13.043 1.00 9.61 144 TRP A C 1
ATOM 734 O O . TRP A 1 108 ? -0.288 11.756 13.234 1.00 9.79 144 TRP A O 1
ATOM 745 N N . GLY A 1 109 ? -2.059 11.928 11.865 1.00 9.94 145 GLY A N 1
ATOM 746 C CA . GLY A 1 109 ? -1.353 11.244 10.792 1.00 11.24 145 GLY A CA 1
ATOM 747 C C . GLY A 1 109 ? -0.117 11.991 10.338 1.00 10.00 145 GLY A C 1
ATOM 748 O O . GLY A 1 109 ? 0.916 11.384 10.041 1.00 10.08 145 GLY A O 1
ATOM 749 N N . ARG A 1 110 ? -0.198 13.327 10.287 1.00 9.96 146 ARG A N 1
ATOM 750 C CA . ARG A 1 110 ? 0.975 14.126 9.947 1.00 9.78 146 ARG A CA 1
ATOM 751 C C . ARG A 1 110 ? 2.030 14.089 11.038 1.00 8.96 146 ARG A C 1
ATOM 752 O O . ARG A 1 110 ? 3.225 14.123 10.735 1.00 9.45 146 ARG A O 1
ATOM 760 N N . ILE A 1 111 ? 1.624 13.998 12.310 1.00 9.10 147 ILE A N 1
ATOM 761 C CA . ILE A 1 111 ? 2.603 13.810 13.382 1.00 9.06 147 ILE A CA 1
ATOM 762 C C . ILE A 1 111 ? 3.333 12.475 13.224 1.00 8.82 147 ILE A C 1
ATOM 763 O O . ILE A 1 111 ? 4.565 12.396 13.367 1.00 9.26 147 ILE A O 1
ATOM 768 N N . VAL A 1 112 ? 2.592 11.412 12.893 1.00 10.06 148 VAL A N 1
ATOM 769 C CA . VAL A 1 112 ? 3.233 10.125 12.631 1.00 10.03 148 VAL A CA 1
ATOM 770 C C . VAL A 1 112 ? 4.180 10.230 11.440 1.00 9.17 148 VAL A C 1
ATOM 771 O O . VAL A 1 112 ? 5.307 9.719 11.480 1.00 9.30 148 VAL A O 1
ATOM 775 N N . ALA A 1 113 ? 3.743 10.907 10.370 1.00 9.32 149 ALA A N 1
ATOM 776 C CA . ALA A 1 113 ? 4.609 11.115 9.207 1.00 9.75 149 ALA A CA 1
ATOM 777 C C . ALA A 1 113 ? 5.890 11.837 9.588 1.00 8.91 149 ALA A C 1
ATOM 778 O O . ALA A 1 113 ? 6.964 11.517 9.076 1.00 9.46 149 ALA A O 1
ATOM 780 N N . PHE A 1 114 ? 5.781 12.836 10.466 1.00 9.20 150 PHE A N 1
ATOM 781 C CA . PHE A 1 114 ? 6.929 13.597 10.945 1.00 9.33 150 PHE A CA 1
ATOM 782 C C . PHE A 1 114 ? 7.918 12.690 11.667 1.00 8.49 150 PHE A C 1
ATOM 783 O O . PHE A 1 114 ? 9.130 12.756 11.426 1.00 9.66 150 PHE A O 1
ATOM 791 N N . PHE A 1 115 ? 7.417 11.816 12.554 1.00 9.39 151 PHE A N 1
ATOM 792 C CA . PHE A 1 115 ? 8.309 10.874 13.223 1.00 9.00 151 PHE A CA 1
ATOM 793 C C . PHE A 1 115 ? 8.976 9.930 12.228 1.00 9.29 151 PHE A C 1
ATOM 794 O O . PHE A 1 115 ? 10.189 9.699 12.300 1.00 10.34 151 PHE A O 1
ATOM 802 N N . GLU A 1 116 ? 8.192 9.350 11.313 1.00 10.04 152 GLU A N 1
ATOM 803 C CA . GLU A 1 116 ? 8.773 8.430 10.336 1.00 10.70 152 GLU A CA 1
ATOM 804 C C . GLU A 1 116 ? 9.805 9.123 9.460 1.00 10.28 152 GLU A C 1
ATOM 805 O O . GLU A 1 116 ? 10.849 8.542 9.135 1.00 11.51 152 GLU A O 1
ATOM 811 N N . PHE A 1 117 ? 9.547 10.374 9.080 1.00 10.32 153 PHE A N 1
ATOM 812 C 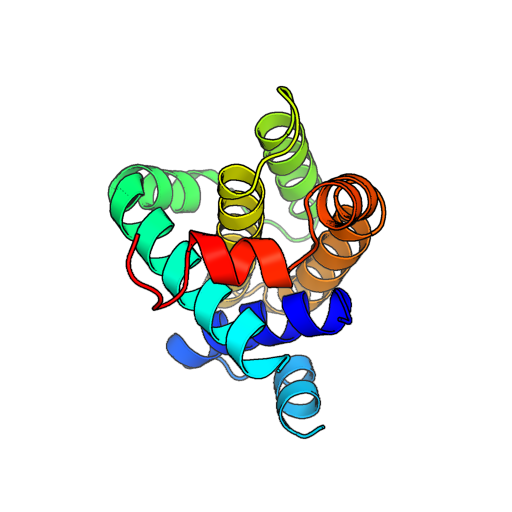CA . PHE A 1 117 ? 10.522 11.130 8.302 1.00 10.35 153 PHE A CA 1
ATOM 813 C C . PHE A 1 117 ? 11.813 11.336 9.087 1.00 9.83 153 PHE A C 1
ATOM 814 O O . PHE A 1 117 ? 12.921 11.141 8.560 1.00 10.82 153 PHE A O 1
ATOM 822 N N . GLY A 1 118 ? 11.697 11.772 10.341 1.00 10.65 154 GLY A N 1
ATOM 823 C CA . GLY A 1 118 ? 12.902 11.917 11.150 1.00 11.20 154 GLY A CA 1
ATOM 824 C C . GLY A 1 118 ? 13.662 10.610 11.275 1.00 11.19 154 GLY A C 1
ATOM 825 O O . GLY A 1 118 ? 14.897 10.580 11.212 1.00 11.64 154 GLY A O 1
ATOM 826 N N . GLY A 1 119 ? 12.937 9.508 11.422 1.00 11.64 155 GLY A N 1
ATOM 827 C CA . GLY A 1 119 ? 13.593 8.213 11.478 1.00 13.45 155 GLY A CA 1
ATOM 828 C C . GLY A 1 119 ? 14.317 7.857 10.194 1.00 12.78 155 GLY A C 1
ATOM 829 O O . GLY A 1 119 ? 15.438 7.345 10.229 1.00 13.49 155 GLY A O 1
ATOM 830 N N . VAL A 1 120 ? 13.698 8.144 9.044 1.00 13.17 156 VAL A N 1
ATOM 831 C CA . VAL A 1 120 ? 14.367 7.942 7.760 1.00 14.41 156 VAL A CA 1
ATOM 832 C C . VAL A 1 120 ? 15.632 8.782 7.680 1.00 12.99 156 VAL A C 1
ATOM 833 O O . VAL A 1 120 ? 16.676 8.313 7.219 1.00 13.32 156 VAL A O 1
ATOM 837 N N . MET A 1 121 ? 15.567 10.031 8.126 1.00 12.36 157 MET A N 1
ATOM 838 C CA . MET A 1 121 ? 16.756 10.873 8.087 1.00 12.12 157 MET A CA 1
ATOM 839 C C . MET A 1 121 ? 17.873 10.288 8.937 1.00 10.83 157 MET A C 1
ATOM 840 O O . MET A 1 121 ? 19.046 10.320 8.538 1.00 11.38 157 MET A O 1
ATOM 848 N N . CYS A 1 122 ? 17.527 9.742 10.107 1.00 10.98 158 CYS A N 1
ATOM 849 C CA . CYS A 1 122 ? 18.547 9.157 10.978 1.00 11.17 158 CYS A CA 1
ATOM 850 C C . CYS A 1 122 ? 19.144 7.891 10.369 1.00 11.69 158 CYS A C 1
ATOM 851 O O . CYS A 1 122 ? 20.369 7.690 10.392 1.00 12.01 158 CYS A O 1
ATOM 854 N N . VAL A 1 123 ? 18.290 7.013 9.840 1.00 12.14 159 VAL A N 1
ATOM 855 C CA . VAL A 1 123 ? 18.768 5.789 9.196 1.00 12.69 159 VAL A CA 1
ATOM 856 C C . VAL A 1 123 ? 19.682 6.133 8.025 1.00 12.35 159 VAL A C 1
ATOM 857 O O . VAL A 1 123 ? 20.771 5.564 7.877 1.00 13.40 159 VAL A O 1
ATOM 861 N N . GLU A 1 124 ? 19.269 7.098 7.197 1.00 13.32 160 GLU A N 1
ATOM 862 C CA . GLU A 1 124 ? 20.089 7.479 6.054 1.00 13.51 160 GLU A CA 1
ATOM 863 C C . GLU A 1 124 ? 21.408 8.087 6.511 1.00 13.04 160 GLU A C 1
ATOM 864 O O . GLU A 1 124 ? 22.451 7.821 5.911 1.00 14.13 160 GLU A O 1
ATOM 870 N N . SER A 1 125 ? 21.386 8.890 7.583 1.00 13.14 161 SER A N 1
ATOM 871 C CA . SER A 1 125 ? 22.624 9.458 8.108 1.00 14.19 161 SER A CA 1
ATOM 872 C C . SER A 1 125 ? 23.614 8.366 8.489 1.00 14.08 161 SER A C 1
ATOM 873 O O . SER A 1 125 ? 24.800 8.444 8.145 1.00 15.48 161 SER A O 1
ATOM 877 N N . VAL A 1 126 ? 23.142 7.328 9.188 1.00 13.38 162 VAL A N 1
ATOM 878 C CA . VAL A 1 126 ? 24.041 6.234 9.549 1.00 16.06 162 VAL A CA 1
ATOM 879 C C . VAL A 1 126 ? 24.510 5.489 8.309 1.00 16.28 162 VAL A C 1
ATOM 880 O O . VAL A 1 126 ? 25.696 5.172 8.178 1.00 18.53 162 VAL A O 1
ATOM 884 N N . ASN A 1 127 ? 23.595 5.212 7.378 1.00 16.19 163 ASN A N 1
ATOM 885 C CA . ASN A 1 127 ? 23.954 4.455 6.182 1.00 19.14 163 ASN A CA 1
ATOM 886 C C . ASN A 1 127 ? 24.958 5.189 5.306 1.00 18.06 163 ASN A C 1
ATOM 887 O O . ASN A 1 127 ? 25.710 4.545 4.568 1.00 20.25 163 ASN A O 1
ATOM 892 N N . ARG A 1 128 ? 24.967 6.521 5.343 1.00 17.19 164 ARG A N 1
ATOM 893 C CA . ARG A 1 128 ? 25.832 7.326 4.488 1.00 17.48 164 ARG A CA 1
ATOM 894 C C . ARG A 1 128 ? 27.059 7.855 5.219 1.00 17.57 164 ARG A C 1
ATOM 895 O O . ARG A 1 128 ? 27.687 8.810 4.749 1.00 18.26 164 ARG A O 1
ATOM 903 N N . GLU A 1 129 ? 27.415 7.260 6.356 1.00 18.66 165 GLU A N 1
ATOM 904 C CA . GLU A 1 129 ? 28.631 7.632 7.092 1.00 20.71 165 GLU A CA 1
ATOM 905 C C . GLU A 1 129 ? 28.557 9.072 7.593 1.00 18.49 165 GLU A C 1
ATOM 906 O O . GLU A 1 129 ? 29.537 9.819 7.558 1.00 20.13 165 GLU A O 1
ATOM 912 N N . MET A 1 130 ? 27.380 9.456 8.067 1.00 15.49 166 MET A N 1
ATOM 913 C CA . MET A 1 130 ? 27.079 10.798 8.518 1.00 15.68 166 MET A CA 1
ATOM 914 C C . MET A 1 130 ? 26.412 10.690 9.887 1.00 15.55 166 MET A C 1
ATOM 915 O O . MET A 1 130 ? 25.515 11.459 10.234 1.00 15.44 166 MET A O 1
ATOM 920 N N . SER A 1 131 ? 26.844 9.704 10.672 1.00 15.79 167 SER A N 1
ATOM 921 C CA . SER A 1 131 ? 26.174 9.405 11.933 1.00 16.85 167 SER A CA 1
ATOM 922 C C . SER A 1 131 ? 26.082 10.562 12.929 1.00 15.53 167 SER A C 1
ATOM 923 O O . SER A 1 131 ? 25.100 10.580 13.695 1.00 15.24 167 SER A O 1
ATOM 927 N N . PRO A 1 132 ? 27.011 11.537 12.978 1.00 16.54 168 PRO A N 1
ATOM 928 C CA . PRO A 1 132 ? 26.808 12.667 13.904 1.00 17.04 168 PRO A CA 1
ATOM 929 C C . PRO A 1 132 ? 25.475 13.378 13.709 1.00 16.05 168 PRO A C 1
ATOM 930 O O . PRO A 1 132 ? 24.896 13.915 14.672 1.00 17.52 168 PRO A O 1
ATOM 934 N N . LEU A 1 133 ? 24.941 13.344 12.486 1.00 13.82 169 LEU A N 1
ATOM 935 C CA . LEU A 1 133 ? 23.680 14.021 12.210 1.00 12.49 169 LEU A CA 1
ATOM 936 C C . LEU A 1 133 ? 22.540 13.490 13.067 1.00 12.07 169 LEU A C 1
ATOM 937 O O . LEU A 1 133 ? 21.561 14.213 13.290 1.00 12.93 169 LEU A O 1
ATOM 942 N N . VAL A 1 134 ? 22.616 12.228 13.518 1.00 12.79 170 VAL A N 1
ATOM 943 C CA . VAL A 1 134 ? 21.517 11.681 14.316 1.00 12.25 170 VAL A CA 1
ATOM 944 C C . VAL A 1 134 ? 21.223 12.584 15.504 1.00 11.76 170 VAL A C 1
ATOM 945 O O . VAL A 1 134 ? 20.056 12.903 15.801 1.00 12.18 170 VAL A O 1
ATOM 949 N N . ASP A 1 135 ? 22.276 13.045 16.185 1.00 14.38 171 ASP A N 1
ATOM 950 C CA . ASP A 1 135 ? 22.029 13.864 17.364 1.00 15.28 171 ASP A CA 1
ATOM 951 C C . ASP A 1 135 ? 21.368 15.177 16.968 1.00 14.33 171 ASP A C 1
ATOM 952 O O . ASP A 1 135 ? 20.432 15.647 17.634 1.00 14.47 171 ASP A O 1
ATOM 957 N N . ASN A 1 136 ? 21.804 15.746 15.846 1.00 13.59 172 ASN A N 1
ATOM 958 C CA . ASN A 1 136 ? 21.203 16.986 15.384 1.00 13.06 172 ASN A CA 1
ATOM 959 C C . ASN A 1 136 ? 19.740 16.772 15.041 1.00 12.35 172 ASN A C 1
ATOM 960 O O . ASN A 1 136 ? 18.879 17.585 15.404 1.00 12.31 172 ASN A O 1
ATOM 965 N N . ILE A 1 137 ? 19.436 15.658 14.364 1.00 11.57 173 ILE A N 1
ATOM 966 C CA . ILE A 1 137 ? 18.059 15.418 13.950 1.00 11.67 173 ILE A CA 1
ATOM 967 C C . ILE A 1 137 ? 17.172 15.261 15.173 1.00 11.27 173 ILE A C 1
ATOM 968 O O . ILE A 1 137 ? 16.052 15.792 15.218 1.00 11.41 173 ILE A O 1
ATOM 973 N N . ALA A 1 138 ? 17.681 14.580 16.212 1.00 12.01 174 ALA A N 1
ATOM 974 C CA . ALA A 1 138 ? 16.852 14.403 17.397 1.00 11.76 174 ALA A CA 1
ATOM 975 C C . ALA A 1 138 ? 16.532 15.760 18.002 1.00 11.55 174 ALA A C 1
ATOM 976 O O . ALA A 1 138 ? 15.388 16.021 18.410 1.00 11.50 174 ALA A O 1
ATOM 978 N N . LEU A 1 139 ? 17.519 16.666 18.000 1.00 11.92 175 LEU A N 1
ATOM 979 C CA . LEU A 1 139 ? 17.288 17.999 18.536 1.00 12.46 175 LEU A CA 1
ATOM 980 C C . LEU A 1 139 ? 16.265 18.740 17.696 1.00 11.50 175 LEU A C 1
ATOM 981 O O . LEU A 1 139 ? 15.321 19.347 18.232 1.00 12.16 175 LEU A O 1
ATOM 986 N N . TRP A 1 140 ? 16.421 18.681 16.369 1.00 11.36 176 TRP A N 1
ATOM 987 C CA . TRP A 1 140 ? 15.489 19.402 15.511 1.00 11.68 176 TRP A CA 1
ATOM 988 C C . TRP A 1 140 ? 14.079 18.882 15.729 1.00 10.48 176 TRP A C 1
ATOM 989 O O . TRP A 1 140 ? 13.121 19.665 15.820 1.00 11.79 176 TRP A O 1
ATOM 1000 N N . MET A 1 141 ? 13.932 17.554 15.882 1.00 11.06 177 MET A N 1
ATOM 1001 C CA . MET A 1 141 ? 12.593 17.013 16.063 1.00 9.81 177 MET A CA 1
ATOM 1002 C C . MET A 1 141 ? 12.008 17.471 17.382 1.00 10.08 177 MET A C 1
ATOM 1003 O O . MET A 1 141 ? 10.833 17.876 17.445 1.00 11.13 177 MET A O 1
ATOM 1008 N N . THR A 1 142 ? 12.823 17.413 18.445 1.00 11.25 178 THR A N 1
ATOM 1009 C CA . THR A 1 142 ? 12.330 17.823 19.750 1.00 11.79 178 THR A CA 1
ATOM 1010 C C . THR A 1 142 ? 11.902 19.279 19.703 1.00 12.02 178 THR A C 1
ATOM 1011 O O . THR A 1 142 ? 10.791 19.629 20.133 1.00 12.94 178 THR A O 1
ATOM 1015 N N . GLU A 1 143 ? 12.722 20.127 19.072 1.00 12.31 179 GLU A N 1
ATOM 1016 C CA . GLU A 1 143 ? 12.391 21.546 19.070 1.00 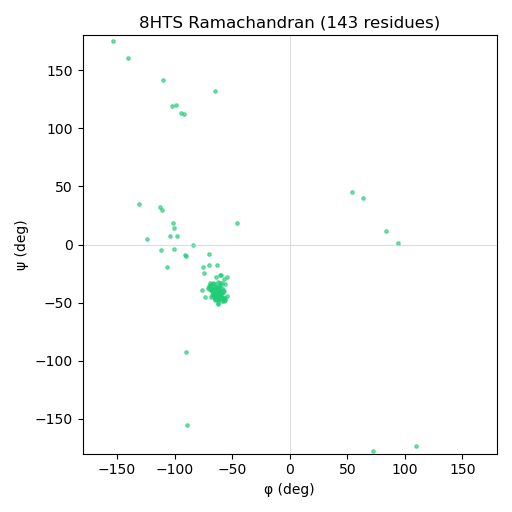13.33 179 GLU A CA 1
ATOM 1017 C C . GLU A 1 143 ? 11.152 21.791 18.227 1.00 12.83 179 GLU A C 1
ATOM 1018 O O . GLU A 1 143 ? 10.272 22.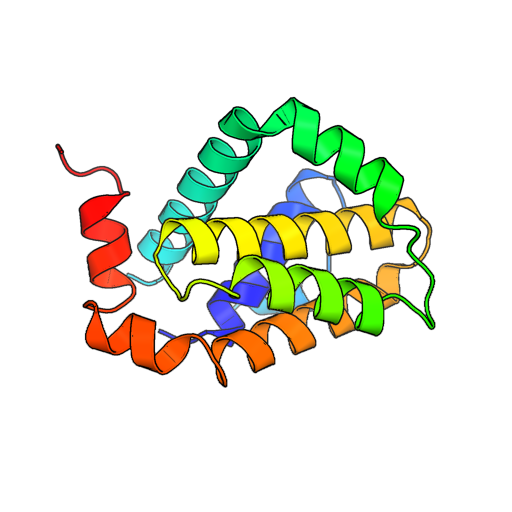581 18.612 1.00 13.57 179 GLU A O 1
ATOM 1024 N N . TYR A 1 144 ? 11.026 21.066 17.108 1.00 12.08 180 TYR A N 1
ATOM 1025 C CA . TYR A 1 144 ? 9.868 21.294 16.263 1.00 12.28 180 TYR A CA 1
ATOM 1026 C C . TYR A 1 144 ? 8.608 20.890 17.010 1.00 11.97 180 TYR A C 1
ATOM 1027 O O . TYR A 1 144 ? 7.618 21.635 17.052 1.00 14.29 180 TYR A O 1
ATOM 1036 N N . LEU A 1 145 ? 8.673 19.751 17.701 1.00 12.40 181 LEU A N 1
ATOM 1037 C CA . LEU A 1 145 ? 7.496 19.273 18.407 1.00 14.34 181 LEU A CA 1
ATOM 1038 C C . LEU A 1 145 ? 7.129 20.286 19.481 1.00 14.99 181 LEU A C 1
ATOM 1039 O O . LEU A 1 145 ? 5.964 20.678 19.604 1.00 16.40 181 LEU A O 1
ATOM 1047 N N . ASN A 1 146 ? 8.142 20.825 20.181 1.00 15.25 182 ASN A N 1
ATOM 1048 C CA . ASN A 1 146 ? 7.837 21.732 21.273 1.00 17.82 182 ASN A CA 1
ATOM 1049 C C . ASN A 1 146 ? 7.271 23.032 20.753 1.00 17.09 182 ASN A C 1
ATOM 1050 O O . ASN A 1 146 ? 6.396 23.617 21.405 1.00 18.82 182 ASN A O 1
ATOM 1055 N N A ARG A 1 147 ? 7.713 23.482 19.570 0.43 16.74 183 ARG A N 1
ATOM 1056 N N B ARG A 1 147 ? 7.724 23.490 19.577 0.57 16.39 183 ARG A N 1
ATOM 1057 C CA A ARG A 1 147 ? 7.385 24.836 19.145 0.43 19.80 183 ARG A CA 1
ATOM 1058 C CA B ARG A 1 147 ? 7.361 24.839 19.164 0.57 19.01 183 ARG A CA 1
ATOM 1059 C C A ARG A 1 147 ? 6.194 24.903 18.206 0.43 19.14 183 ARG A C 1
ATOM 1060 C C B ARG A 1 147 ? 6.113 24.868 18.301 0.57 18.69 183 ARG A C 1
ATOM 1061 O O A ARG A 1 147 ? 5.592 25.973 18.071 0.43 22.23 183 ARG A O 1
ATOM 1062 O O B ARG A 1 147 ? 5.379 25.864 18.321 0.57 21.93 183 ARG A O 1
ATOM 1077 N N . HIS A 1 148 ? 5.840 23.796 17.567 1.00 15.94 184 HIS A N 1
ATOM 1078 C CA . HIS A 1 148 ? 4.739 23.772 16.621 1.00 15.04 184 HIS A CA 1
ATOM 1079 C C . HIS A 1 148 ? 3.650 22.773 16.946 1.00 16.34 184 HIS A C 1
ATOM 1080 O O . HIS A 1 148 ? 2.507 22.999 16.557 1.00 20.14 184 HIS A O 1
ATOM 1087 N N . LEU A 1 149 ? 3.969 21.646 17.584 1.00 14.97 185 LEU A N 1
ATOM 1088 C CA . LEU A 1 149 ? 3.005 20.560 17.674 1.00 13.95 185 LEU A CA 1
ATOM 1089 C C . LEU A 1 149 ? 2.388 20.405 19.052 1.00 14.08 185 LEU A C 1
ATOM 1090 O O . LEU A 1 149 ? 1.297 19.846 19.158 1.00 13.55 185 LEU A O 1
ATOM 1095 N N . HIS A 1 150 ? 3.021 20.948 20.090 1.00 15.94 186 HIS A N 1
ATOM 1096 C CA . HIS A 1 150 ? 2.601 20.674 21.459 1.00 16.65 186 HIS A CA 1
ATOM 1097 C C . HIS A 1 150 ? 1.215 21.239 21.759 1.00 14.70 186 HIS A C 1
ATOM 1098 O O . HIS A 1 150 ? 0.404 20.566 22.402 1.00 14.13 186 HIS A O 1
ATOM 1105 N N . THR A 1 151 ? 0.925 22.475 21.328 1.00 15.72 187 THR A N 1
ATOM 1106 C CA . THR A 1 151 ? -0.404 23.038 21.588 1.00 15.45 187 THR A CA 1
ATOM 1107 C C . THR A 1 151 ? -1.494 22.207 20.929 1.00 13.18 187 THR A C 1
ATOM 1108 O O . THR A 1 151 ? -2.518 21.899 21.553 1.00 14.06 187 THR A O 1
ATOM 1112 N N . TRP A 1 152 ? -1.293 21.829 19.668 1.00 12.26 188 TRP A N 1
ATOM 1113 C CA . TRP A 1 152 ? -2.279 20.994 19.005 1.00 12.45 188 TRP A CA 1
ATOM 1114 C C . TRP A 1 152 ? -2.453 19.686 19.755 1.00 11.03 188 TRP A C 1
ATOM 1115 O O . TRP A 1 152 ? -3.581 19.248 20.009 1.00 11.83 188 TRP A O 1
ATOM 1126 N N . ILE A 1 153 ? -1.337 19.052 20.132 1.00 11.83 189 ILE A N 1
ATOM 1127 C CA . ILE A 1 153 ? -1.410 17.770 20.827 1.00 11.63 189 ILE A CA 1
ATOM 1128 C C . ILE A 1 153 ? -2.237 17.897 22.097 1.00 11.48 189 ILE A C 1
ATOM 1129 O O . ILE A 1 153 ? -3.156 17.110 22.350 1.00 12.00 189 ILE A O 1
ATOM 1134 N N . GLN A 1 154 ? -1.952 18.914 22.897 1.00 12.51 190 GLN A N 1
ATOM 1135 C CA . GLN A 1 154 ? -2.661 19.050 24.163 1.00 12.74 190 GLN A CA 1
ATOM 1136 C C . GLN A 1 154 ? -4.122 19.432 23.957 1.00 14.08 190 GLN A C 1
ATOM 1137 O O . GLN A 1 154 ? -4.997 18.982 24.707 1.00 16.72 190 GLN A O 1
ATOM 1143 N N . ASP A 1 155 ? -4.410 20.252 22.944 1.00 12.77 191 ASP A N 1
ATOM 1144 C CA . ASP A 1 155 ? -5.783 20.645 22.653 1.00 12.66 191 ASP A CA 1
ATOM 1145 C C . ASP A 1 155 ? -6.596 19.486 22.096 1.00 14.33 191 ASP A C 1
ATOM 1146 O O . ASP A 1 155 ? -7.829 19.547 22.102 1.00 16.64 191 ASP A O 1
ATOM 1151 N N . ASN A 1 156 ? -5.944 18.428 21.619 1.00 12.43 192 ASN A N 1
ATOM 1152 C CA . ASN A 1 156 ? -6.639 17.302 21.020 1.00 12.88 192 ASN A CA 1
ATOM 1153 C C . ASN A 1 156 ? -6.546 16.047 21.884 1.00 13.32 192 ASN A C 1
ATOM 1154 O O . ASN A 1 156 ? -6.598 14.920 21.384 1.00 14.04 192 ASN A O 1
ATOM 1159 N N . GLY A 1 157 ? -6.443 16.239 23.195 1.00 14.03 193 GLY A N 1
ATOM 1160 C CA . GLY A 1 157 ? -6.532 15.144 24.134 1.00 14.60 193 GLY A CA 1
ATOM 1161 C C . GLY A 1 157 ? -5.205 14.550 24.533 1.00 14.69 193 GLY A C 1
ATOM 1162 O O . GLY A 1 157 ? -5.178 13.572 25.291 1.00 15.32 193 GLY A O 1
ATOM 1163 N N . GLY A 1 158 ? -4.110 15.083 24.027 1.00 13.43 194 GLY A N 1
ATOM 1164 C CA . GLY A 1 158 ? -2.801 14.572 24.357 1.00 13.22 194 GLY A CA 1
ATOM 1165 C C . GLY A 1 158 ? -2.509 13.219 23.716 1.00 11.98 194 GLY A C 1
ATOM 1166 O O . GLY A 1 158 ? -3.291 12.624 22.941 1.00 12.43 194 GLY A O 1
ATOM 1167 N N . TRP A 1 159 ? -1.319 12.727 24.063 1.00 12.49 195 TRP A N 1
ATOM 1168 C CA . TRP A 1 159 ? -0.900 11.416 23.582 1.00 12.27 195 TRP A CA 1
ATOM 1169 C C . TRP A 1 159 ? -1.849 10.315 24.038 1.00 12.86 195 TRP A C 1
ATOM 1170 O O . TRP A 1 159 ? -1.973 9.294 23.357 1.00 13.34 195 TRP A O 1
ATOM 1181 N N . ASP A 1 160 ? -2.546 10.505 25.163 1.00 14.08 196 ASP A N 1
ATOM 1182 C CA . ASP A 1 160 ? -3.539 9.508 25.575 1.00 14.46 196 ASP A CA 1
ATOM 1183 C C . ASP A 1 160 ? -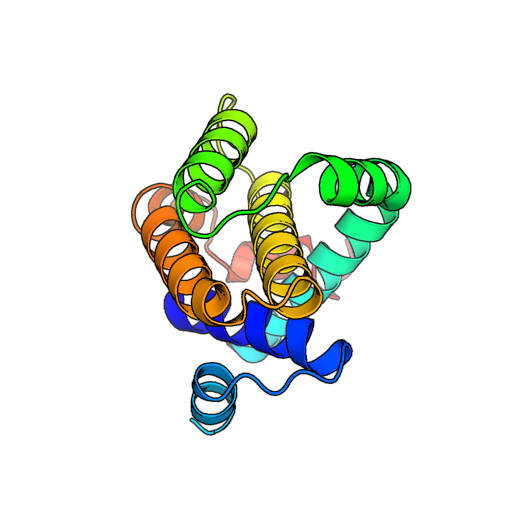4.654 9.364 24.540 1.00 13.29 196 ASP A C 1
ATOM 1184 O O . ASP A 1 160 ? -5.151 8.255 24.299 1.00 13.72 196 ASP A O 1
ATOM 1189 N N . ALA A 1 161 ? -5.050 10.476 23.910 1.00 13.29 197 ALA A N 1
ATOM 1190 C CA . ALA A 1 161 ? -6.073 10.419 22.870 1.00 13.12 197 ALA A CA 1
ATOM 1191 C C . ALA A 1 161 ? -5.536 9.740 21.625 1.00 12.27 197 ALA A C 1
ATOM 1192 O O . ALA A 1 161 ? -6.254 8.968 20.965 1.00 12.82 197 ALA A O 1
ATOM 1194 N N . PHE A 1 162 ? -4.265 9.998 21.299 1.00 11.62 198 PHE A N 1
ATOM 1195 C CA . PHE A 1 162 ? -3.630 9.251 20.207 1.00 11.71 198 PHE A CA 1
ATOM 1196 C C . PHE A 1 162 ? -3.698 7.742 20.469 1.00 11.57 198 PHE A C 1
ATOM 1197 O O . PHE A 1 162 ? -4.045 6.950 19.579 1.00 11.90 198 PHE A O 1
ATOM 1205 N N . VAL A 1 163 ? -3.374 7.329 21.697 1.00 11.59 199 VAL A N 1
ATOM 1206 C CA . VAL A 1 163 ? -3.404 5.903 22.026 1.00 11.48 199 VAL A CA 1
ATOM 1207 C C . VAL A 1 163 ? -4.823 5.357 21.916 1.00 12.00 199 VAL A C 1
ATOM 1208 O O . VAL A 1 163 ? -5.037 4.252 21.417 1.00 12.32 199 VAL A O 1
ATOM 1212 N N . GLU A 1 164 ? -5.814 6.115 22.381 1.00 12.43 200 GLU A N 1
ATOM 1213 C CA . GLU A 1 164 ? -7.191 5.634 22.290 1.00 13.77 200 GLU A CA 1
ATOM 1214 C C . GLU A 1 164 ? -7.617 5.422 20.843 1.00 12.56 200 GLU A C 1
ATOM 1215 O O . GLU A 1 164 ? -8.323 4.450 20.527 1.00 14.08 200 GLU A O 1
ATOM 1221 N N . LEU A 1 165 ? -7.194 6.316 19.945 1.00 12.09 201 LEU A N 1
ATOM 1222 C CA . LEU A 1 165 ? -7.613 6.233 18.550 1.00 12.91 201 LEU A CA 1
ATOM 1223 C C . LEU A 1 165 ? -6.874 5.142 17.791 1.00 12.31 201 LEU A C 1
ATOM 1224 O O . LEU A 1 165 ? -7.464 4.485 16.926 1.00 13.35 201 LEU A O 1
ATOM 1229 N N . TYR A 1 166 ? -5.577 4.973 18.059 1.00 12.03 202 TYR A N 1
ATOM 1230 C CA . TYR A 1 166 ? -4.710 4.206 17.174 1.00 12.15 202 TYR A CA 1
ATOM 1231 C C . TYR A 1 166 ? -3.991 3.061 17.872 1.00 11.34 202 TYR A C 1
ATOM 1232 O O . TYR A 1 166 ? -3.172 2.384 17.235 1.00 13.76 202 TYR A O 1
ATOM 1241 N N . GLY A 1 167 ? -4.291 2.817 19.142 1.00 11.91 203 GLY A N 1
ATOM 1242 C CA . GLY A 1 167 ? -3.734 1.714 19.885 1.00 11.88 203 GLY A CA 1
ATOM 1243 C C . GLY A 1 167 ? -4.570 0.457 19.756 1.00 11.84 203 GLY A C 1
ATOM 1244 O O . GLY A 1 167 ? -5.296 0.265 18.780 1.00 13.63 203 GLY A O 1
ATOM 1245 N N . PRO A 1 168 ? -4.475 -0.437 20.740 1.00 12.08 204 PRO A N 1
ATOM 1246 C CA . PRO A 1 168 ? -5.082 -1.763 20.595 1.00 12.68 204 PRO A CA 1
ATOM 1247 C C . PRO A 1 168 ? -6.554 -1.844 20.939 1.00 13.17 204 PRO A C 1
ATOM 1248 O O . PRO A 1 168 ? -7.124 -2.933 20.823 1.00 13.90 204 PRO A O 1
ATOM 1252 N N . SER A 1 169 ? -7.191 -0.754 21.348 1.00 12.92 205 SER A N 1
ATOM 1253 C CA . SER A 1 169 ? -8.612 -0.807 21.632 1.00 13.75 205 SER A CA 1
ATOM 1254 C C . SER A 1 169 ? -9.414 -1.022 20.356 1.00 14.49 205 SER A C 1
ATOM 1255 O O . SER A 1 169 ? -9.009 -0.648 19.253 1.00 14.44 205 SER A O 1
ATOM 1258 N N A MET A 1 170 ? -10.575 -1.639 20.528 0.65 15.32 206 MET A N 1
ATOM 1259 N N B MET A 1 170 ? -10.569 -1.659 20.516 0.35 15.25 206 MET A N 1
ATOM 1260 C CA A MET A 1 170 ? -11.501 -1.857 19.431 0.65 15.69 206 MET A CA 1
ATOM 1261 C CA B MET A 1 170 ? -11.435 -1.871 19.371 0.35 15.51 206 MET A CA 1
ATOM 1262 C C A MET A 1 170 ? -11.963 -0.520 18.862 0.65 33.94 206 MET A C 1
ATOM 1263 C C B MET A 1 170 ? -11.930 -0.532 18.852 0.35 34.02 206 MET A C 1
ATOM 1264 O O A MET A 1 170 ? -12.352 0.381 19.610 0.65 25.13 206 MET A O 1
ATOM 1265 O O B MET A 1 170 ? -12.317 0.348 19.625 0.35 25.04 206 MET A O 1
ATOM 1274 N N . ARG A 1 171 ? -11.897 -0.381 17.537 1.00 27.28 207 ARG A N 1
ATOM 1275 C CA . ARG A 1 171 ? -12.300 0.858 16.888 1.00 39.04 207 ARG A CA 1
ATOM 1276 C C . ARG A 1 171 ? -13.775 0.764 16.540 1.00 61.64 207 ARG A C 1
ATOM 1277 O O . ARG A 1 171 ? -14.643 0.946 17.394 1.00 72.09 207 ARG A O 1
#

Radius of gyration: 14.72 Å; Cα contacts (8 Å, |Δi|>4): 115; chains: 1; bounding box: 41×28×36 Å

GO terms:
  GO:0031965 nuclear membrane (C, IDA)
  GO:0043066 negative regulation of apoptotic process (P, IGI)
  GO:0008284 positive regulation of cell population proliferation (P, IGI)
  GO:0140297 DNA-binding transcription factor binding (F, IPI)
  GO:0005515 protein binding (F, IPI)
  GO:0005634 nucleus (C, IDA)
  GO:0005737 cytoplasm (C, IDA)
  GO:0005739 mitochondrion (C, IDA)
  GO:0042100 B cell proliferation (P, IDA)
  GO:0016020 membrane (C, IDA)
  GO:0043066 negative regulation of apoptotic process (P, IDA)
  GO:0043524 negative regulation of neuron apoptotic process (P, IDA)
  GO:0009410 response to xenobiotic stimulus (P, IDA)
  GO:0009636 response to toxic substance (P, IDA)
  GO:0043565 sequence-specific DNA binding (F, IDA)
  GO:0030307 positive regulation of cell growth (P, IDA)
  GO:0034097 response to cytokine (P, IDA)
  GO:0051924 regulation of calcium ion transport (P, IDA)
  GO:0070059 intrinsic apoptotic signaling pathway in response to endoplasmic reticulum stress (P, IDA)
  GO:0006915 apoptotic process (P, IDA)

Nearest PDB structures (foldseek):
  8hts-assembly1_A  TM=1.007E+00  e=4.084E-21  Homo sapiens
  8hog-assembly1_A  TM=9.918E-01  e=3.459E-18  Homo sapiens
  8hoh-assembly1_A  TM=9.957E-01  e=1.514E-17  Homo sapiens
  6yli-assembly1_A  TM=9.303E-01  e=3.640E-13  Homo sapiens
  7xgf-assembly2_F  TM=9.407E-01  e=5.668E-13  Homo sapiens

InterPro domains:
  IPR002475 Bcl2-like [PS50062] (97-197)
  IPR003093 Apoptosis regulator, Bcl-2 protein, BH4 [PF02180] (8-32)
  IPR003093 Apoptosis regulator, Bcl-2 protein, BH4 [PS50063] (11-30)
  IPR003093 Apoptosis regulator, Bcl-2 protein, BH4 [SM00265] (7-33)
  IPR004725 Apoptosis regulator, Bcl-2/ BclX [TIGR00865] (2-239)
  IPR013278 Apoptosis regulator, Bcl-2 [PR01863] (1-18)
  IPR013278 Apoptosis regulator, Bcl-2 [PR01863] (36-60)
  IPR013278 Apoptosis regulator, Bcl-2 [PR01863] (81-98)
  IPR013278 Apoptosis regulator, Bcl-2 [PR01863] (204-221)
  IPR020717 Apoptosis regulator, Bcl-2, BH1 motif, conserved site [PS01080] (137-155)
  IPR020726 Apoptosis regulator, Bcl-2, BH2 motif, conserved site [PS01258] (188-199)
  IPR020728 Apoptosis regulator, Bcl-2, BH3 motif, conserved site [PS01259] (93-107)
  IPR020731 Apoptosis regulator, Bcl-2, BH4 motif, conserved site [PS01260] (10-30)
  IPR026298 Bcl-2 family [PR01862] (130-142)
  IPR026298 Bcl-2 family [P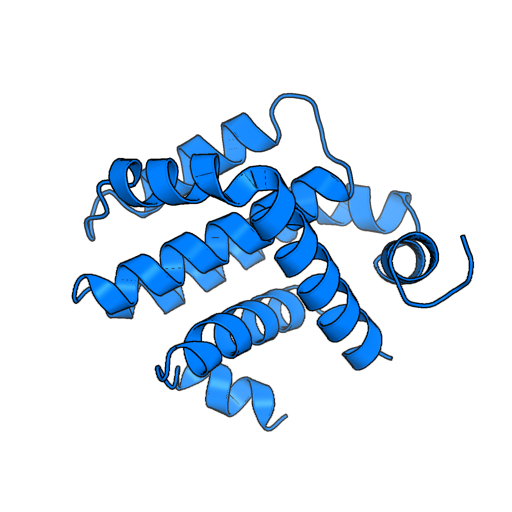R01862] (143-171)
  IPR026298 Bcl-2 family [PR01862] (172-196)
  IPR026298 Bcl-2 family [PTHR11256] (5-205)
  IPR026298 Bcl-2 family [cd06845] (86-201)
  IPR036834 Bcl-2-like superfamily [G3DSA:1.10.437.10] (6-207)
  IPR036834 Bcl-2-like superfamily [SSF56854] (6-223)

Solvent-accessible surface area: 8812 Å² total; per-residue (Å²): 127,78,15,122,56,2,0,13,42,17,0,13,101,21,1,45,93,146,70,66,91,9,113,31,0,58,84,22,72,151,168,164,39,90,51,1,12,70,1,2,51,87,19,0,78,100,48,17,168,172,84,122,218,97,23,69,88,46,28,71,90,5,123,18,54,86,201,75,0,159,38,73,10,51,83,37,0,128,117,46,21,168,101,34,38,63,17,36,84,0,9,10,0,0,4,5,0,0,25,0,0,15,20,0,28,90,129,156,42,38,100,10,0,73,62,0,4,96,34,0,15,56,36,0,81,169,100,0,85,99,58,1,101,114,61,49,9,7,82,25,1,17,117,88,100,5,124,51,193,209

Organism: Homo sapiens (NCBI:txid9606)

B-factor: mean 22.78, std 14.2, range [8.49, 72.09]

=== Feature glossary ===
The record interleaves many kinds of information about one protein. Here is each kind framed as the question it a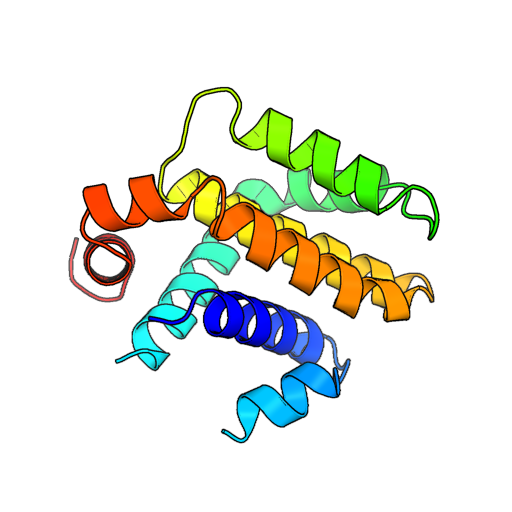nswers.

Q: What does the local fold look like, residue by residue?
A: The Foldseek 3Di string encodes local tertiary geometry as a 20-letter alphabet — one character per residue — derived from the relative positions of nearby Cα atoms. Unlike the amino-acid sequence, 3Di is a direct function of the 3D structure, so two proteins with the same fold have similar 3Di strings even at low sequence identity.

Q: Which residues are in helices, strands, or loops?
A: The SS8 string is DSSP's per-residue secondary-structure call. α-helix (H) means an i→i+4 H-bond ladder; β-strand (E) means the residue participates in a β-sheet; 3₁₀ (G) and π (I) are tighter and wider helices; T/S are turns/bends; '-' is loop.

Q: How big and how compact is the whole molecule?
A: Radius of gyration (Rg) is the root-mean-square distance of Cα atoms from their centroid — a single number for overall size and compactness. A globular domain of N residues has Rg ≈ 2.2·N^0.38 Å; an extended or disordered chain has a much larger Rg. The Cα contact count is the number of residue pairs whose Cα atoms are within 8 Å and are more than four positions apart in sequence — a standard proxy for tertiary packing density. The bounding box is the smallest axis-aligned box enclosing all Cα atoms.

Q: Where is each backbone atom in 3D?
A: Structure coordinates are given as an mmCIF _atom_site loop: one row per atom with element, residue name, chain id, sequence number, and x/y/z position in Å. Only the four main-chain atoms per residue are included here; side chains are omitted to keep the record compact.

Q: What is the amino-acid chain?
A: Primary structure: the covalent order of the twenty standard amino acids along the backbone. Two proteins with the same sequence will (almost always) fold to the same structure; two with 30% identity often share a fold but not the details.

Q: What if only a Cα trace is available?
A: Three-state secondary structure (P-SEA) collapses the eight DSSP classes into helix (a), strand (b), and coil (c). P-SEA assigns these from Cα geometry alone — distances and angles — without requiring backbone oxygens, so it works on any Cα trace.

Q: What family and function is it annotated with?
A: Database cross-references. InterPro integrates a dozen domain/family signature databases into unified entries with residue-range hits. GO terms attach function/process/location labels with evidence codes. CATH codes position the fold in a four-level structural taxonomy. Organism is the NCBI-taxonomy species name.

Q: How confident is the AlphaFold model at each residue?
A: pLDDT is the predicted lDDT-Cα score: AlphaFold's confidence that the local environment of each residue (all inter-atomic distances within 15 Å) is correctly placed. It is a per-residue number between 0 and 100, with higher meaning more reliable.

Q: How mobi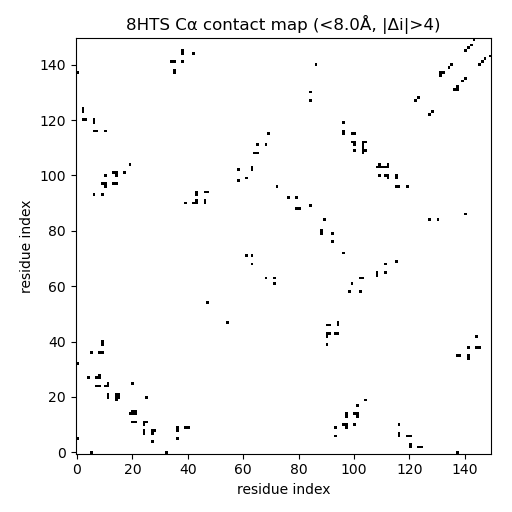le is each atom in the crystal?
A: B-factor (Debye–Waller factor) reflects atomic displacement in the crystal lattice. It is an experimental observable (units Å²), not a prediction; low values mean the atom is pinned down, high values mean it moves or is heterogeneous across the crystal.

Q: Which residues are buried vs exposed?
A: SASA measures how much of the protein is reachable by solvent. It is computed by rolling a water-sized probe over the atomic surface and summing the exposed area (Å²). Per-residue SASA distinguishes core (buried, low SASA) from surface (exposed, high SASA) residues; total SASA is a whole-molecule size measure.

Q: What do the diagnostic plots show?
A: Plot images: a contact map (which residues are close in 3D, as an N×N binary image), a Ramachandran scatter (backbone torsion angles, revealing secondary-structure composition at a glance), and — for AlphaFold structures — a PAE heatmap (pairwise prediction confidence).

Q: What known structures does this most resemble?
A: The Foldseek neighbor list gives the closest experimentally determined structures in the PDB, ranked by structural alignment. TM-score near 1 means near-identical fold; near 0.3 means only rough topology match. This is how one finds what a novel AlphaFold prediction most resembles in the solved-structure universe.

Q: Are the domains correctly placed relative to each other?
A: Predicted aligned error is AlphaFold's pairwise confidence. Unlike pLDDT (per-residue), PAE is per-residue-pair and captures whether two parts of the structure are correctly placed relative to each other. Units are ångströms of expected positional error.

Q: What do the rendered images show?
A: Structure images are PyMOL renders from six orthogonal camera directions. Cartoon representation draws helices as coils and strands as arrows; sticks shows the backbone as bonds; surface shows the solvent-excluded envelope. Rainbow coloring maps sequence position to hue (blue→red, N→C); chain coloring assigns a distinct color per polypeptide.

Q: What are the backbone torsion angles?
A: φ (phi) and ψ (psi) are the two rotatable backbone dihedrals per residue: φ is the C(i-1)–N–Cα–C torsion, ψ is the N–Cα–C–N(i+1) torsion, both in degrees on (−180°, 180°]. α-helical residues cluster near (−60°, −45°); β-strand residues near (−120°, +130°). A Ramachandran plot is simply a scatter of (φ, ψ) for every residue.